Protein AF-A0A970H4Q9-F1 (afdb_monomer)

Solvent-accessible surface area (backbone atoms only — not comparable to full-atom values): 8817 Å² total; per-residue (Å²): 133,84,87,81,91,85,84,93,82,80,92,76,86,79,82,86,80,76,88,77,94,70,94,69,93,67,72,60,68,46,56,53,52,50,51,53,49,49,63,70,28,73,66,45,52,51,53,51,50,51,51,50,54,50,50,54,49,50,54,53,50,52,50,52,53,54,54,48,51,54,51,51,53,52,51,52,51,54,51,51,52,52,53,50,49,54,51,47,52,53,51,50,53,52,49,51,53,51,52,49,53,49,51,50,49,55,49,49,53,50,49,51,54,49,68,67,28,65,67,54,50,49,46,46,37,39,75,74,68,66,48,71,85,78,53,82,90,73,64,82,88,81,88,131

Structure (mmCIF, N/CA/C/O backbone):
data_AF-A0A970H4Q9-F1
#
_entry.id   AF-A0A970H4Q9-F1
#
loop_
_atom_site.group_PDB
_atom_site.id
_atom_site.type_symbol
_atom_site.label_atom_id
_atom_site.label_alt_id
_atom_site.label_comp_id
_atom_site.label_asym_id
_atom_site.label_entity_id
_atom_site.label_seq_id
_atom_site.pdbx_PDB_ins_code
_atom_site.Cartn_x
_atom_site.Cartn_y
_atom_site.Cartn_z
_atom_site.occupancy
_atom_site.B_iso_or_equiv
_atom_site.auth_seq_id
_atom_site.auth_comp_id
_atom_site.auth_asym_id
_atom_site.auth_atom_id
_atom_site.pdbx_PDB_model_num
ATOM 1 N N . MET A 1 1 ? 80.708 -23.403 -29.667 1.00 41.28 1 MET A N 1
ATOM 2 C CA . MET A 1 1 ? 80.796 -23.104 -31.113 1.00 41.28 1 MET A CA 1
ATOM 3 C C . MET A 1 1 ? 81.006 -21.598 -31.278 1.00 41.28 1 MET A C 1
ATOM 5 O O . MET A 1 1 ? 80.202 -20.849 -30.748 1.00 41.28 1 MET A O 1
ATOM 9 N N . LYS A 1 2 ? 82.152 -21.220 -31.873 1.00 42.22 2 LYS A N 1
ATOM 10 C CA . LYS A 1 2 ? 82.597 -19.938 -32.491 1.00 42.22 2 LYS A CA 1
ATOM 11 C C . LYS A 1 2 ? 81.602 -18.747 -32.498 1.00 42.22 2 LYS A C 1
ATOM 13 O O . LYS A 1 2 ? 80.501 -18.912 -32.998 1.00 42.22 2 LYS A O 1
ATOM 18 N N . SER A 1 3 ? 81.917 -17.609 -31.846 1.00 35.31 3 SER A N 1
ATOM 19 C CA . SER A 1 3 ? 82.665 -16.405 -32.343 1.00 35.31 3 SER A CA 1
ATOM 20 C C . SER A 1 3 ? 81.827 -15.536 -33.297 1.00 35.31 3 SER A C 1
ATOM 22 O O . SER A 1 3 ? 81.179 -16.111 -34.154 1.00 35.31 3 SER A O 1
ATOM 24 N N . ALA A 1 4 ? 81.802 -14.202 -33.346 1.00 40.19 4 ALA A N 1
ATOM 25 C CA . ALA A 1 4 ? 82.516 -13.041 -32.792 1.00 40.19 4 ALA A CA 1
ATOM 26 C C . ALA A 1 4 ? 81.552 -11.834 -33.045 1.00 40.19 4 ALA A C 1
ATOM 28 O O . ALA A 1 4 ? 80.726 -11.922 -33.944 1.00 40.19 4 ALA A O 1
ATOM 29 N N . GLY A 1 5 ? 81.443 -10.759 -32.258 1.00 46.66 5 GLY A N 1
ATOM 30 C CA . GLY A 1 5 ? 82.428 -9.697 -32.035 1.00 46.66 5 GLY A CA 1
ATOM 31 C C . GLY A 1 5 ? 82.350 -8.583 -33.102 1.00 46.66 5 GLY A C 1
ATOM 32 O O . GLY A 1 5 ? 82.851 -8.804 -34.193 1.00 46.66 5 GLY A O 1
ATOM 33 N N . ALA A 1 6 ? 81.789 -7.403 -32.778 1.00 40.19 6 ALA A N 1
ATOM 34 C CA . ALA A 1 6 ? 82.142 -6.065 -33.325 1.00 40.19 6 ALA A CA 1
ATOM 35 C C . ALA A 1 6 ? 81.202 -4.982 -32.732 1.00 40.19 6 ALA A C 1
ATOM 37 O O . ALA A 1 6 ? 79.993 -5.074 -32.881 1.00 40.19 6 ALA A O 1
ATOM 38 N N . ARG A 1 7 ? 81.684 -4.125 -31.816 1.00 44.19 7 ARG A N 1
ATOM 39 C CA . ARG A 1 7 ? 82.238 -2.754 -31.999 1.00 44.19 7 ARG A CA 1
ATOM 40 C C . ARG A 1 7 ? 81.180 -1.646 -32.186 1.00 44.19 7 ARG A C 1
ATOM 42 O O . ARG A 1 7 ? 80.508 -1.587 -33.203 1.00 44.19 7 ARG A O 1
ATOM 49 N N . LYS A 1 8 ? 81.110 -0.738 -31.199 1.00 52.03 8 LYS A N 1
ATOM 50 C CA . LYS A 1 8 ? 80.413 0.564 -31.249 1.00 52.03 8 LYS A CA 1
ATOM 51 C C . LYS A 1 8 ? 81.118 1.526 -32.221 1.00 52.03 8 LYS A C 1
ATOM 53 O O . LYS A 1 8 ? 82.343 1.568 -32.172 1.00 52.03 8 LYS A O 1
ATOM 58 N N . LEU A 1 9 ? 80.363 2.340 -32.966 1.00 41.75 9 LEU A N 1
ATOM 59 C CA . LEU A 1 9 ? 80.737 3.636 -33.578 1.00 41.75 9 LEU A CA 1
ATOM 60 C C . LEU A 1 9 ? 79.413 4.391 -33.831 1.00 41.75 9 LEU A C 1
ATOM 62 O O . LEU A 1 9 ? 78.494 3.804 -34.384 1.00 41.75 9 LEU A O 1
ATOM 66 N N . HIS A 1 10 ? 79.142 5.481 -33.114 1.00 35.50 10 HIS A N 1
ATOM 67 C CA . HIS A 1 10 ? 79.450 6.892 -33.412 1.00 35.50 10 HIS A CA 1
ATOM 68 C C . HIS A 1 10 ? 78.180 7.585 -33.931 1.00 35.50 10 HIS A C 1
ATOM 70 O O . 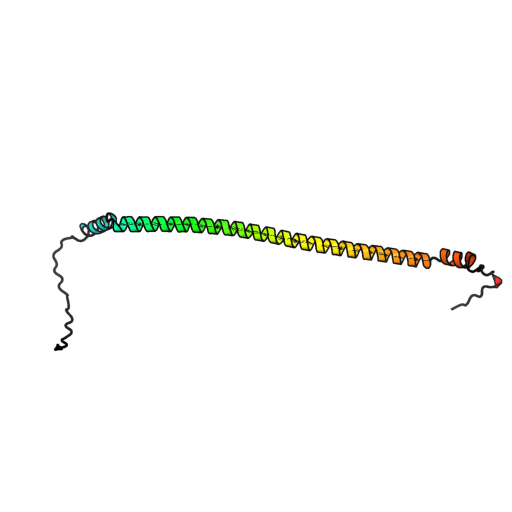HIS A 1 10 ? 77.676 7.266 -34.999 1.00 35.50 10 HIS A O 1
ATOM 76 N N . THR A 1 11 ? 77.626 8.457 -33.091 1.00 50.50 11 THR A N 1
ATOM 77 C CA . THR A 1 11 ? 76.596 9.439 -33.432 1.00 50.50 11 THR A CA 1
ATOM 78 C C . THR A 1 11 ? 77.170 10.407 -34.454 1.00 50.50 11 THR A C 1
ATOM 80 O O . THR A 1 11 ? 78.111 11.128 -34.135 1.00 50.50 11 THR A O 1
ATOM 83 N N . GLU A 1 12 ? 76.586 10.435 -35.643 1.00 38.28 12 GLU A N 1
ATOM 84 C CA . GLU A 1 12 ? 76.641 11.597 -36.520 1.00 38.28 12 GLU A CA 1
ATOM 85 C C . GLU A 1 12 ? 75.206 12.094 -36.677 1.00 38.28 12 GLU A C 1
ATOM 87 O O . GLU A 1 12 ? 74.349 11.415 -37.246 1.00 38.28 12 GLU A O 1
ATOM 92 N N . ASP A 1 13 ? 74.943 13.250 -36.071 1.00 40.94 13 ASP A N 1
ATOM 93 C CA . ASP A 1 13 ? 73.744 14.040 -36.306 1.00 40.94 13 ASP A CA 1
ATOM 94 C C . ASP A 1 13 ? 73.826 14.569 -37.740 1.00 40.94 13 ASP A C 1
ATOM 96 O O . ASP A 1 13 ? 74.579 15.499 -38.036 1.00 40.94 13 ASP A O 1
ATOM 100 N N . TYR A 1 14 ? 73.090 13.938 -38.652 1.00 36.19 14 TYR A N 1
ATOM 101 C CA . TYR A 1 14 ? 72.968 14.436 -40.014 1.00 36.19 14 TYR A CA 1
ATOM 102 C C . TYR A 1 14 ? 71.969 15.597 -40.035 1.00 36.19 14 TYR A C 1
ATOM 104 O O . TYR A 1 14 ? 70.755 15.397 -39.979 1.00 36.19 14 TYR A O 1
ATOM 112 N N . ASP A 1 15 ? 72.504 16.814 -40.115 1.00 44.66 15 ASP A N 1
ATOM 113 C CA . ASP A 1 15 ? 71.766 18.037 -40.428 1.00 44.66 15 ASP A CA 1
ATOM 114 C C . ASP A 1 15 ? 71.333 18.005 -41.900 1.00 44.66 15 ASP A C 1
ATOM 116 O O . ASP A 1 15 ? 72.069 18.390 -42.812 1.00 44.66 15 ASP A O 1
ATOM 120 N N . TYR A 1 16 ? 70.132 17.483 -42.143 1.00 36.69 16 TYR A N 1
ATOM 121 C CA . TYR A 1 16 ? 69.484 17.568 -43.446 1.00 36.69 16 TYR A CA 1
ATOM 122 C C . TYR A 1 16 ? 68.782 18.919 -43.589 1.00 36.69 16 TYR A C 1
ATOM 124 O O . TYR A 1 16 ? 67.558 19.016 -43.540 1.00 36.69 16 TYR A O 1
ATOM 132 N N . ASN A 1 17 ? 69.576 19.961 -43.819 1.00 45.38 17 ASN A N 1
ATOM 133 C CA . ASN A 1 17 ? 69.104 21.234 -44.345 1.00 45.38 17 ASN A CA 1
ATOM 134 C C . ASN A 1 17 ? 69.676 21.432 -45.753 1.00 45.38 17 ASN A C 1
ATOM 136 O O . ASN A 1 17 ? 70.706 22.068 -45.959 1.00 45.38 17 ASN A O 1
ATOM 140 N N . TYR A 1 18 ? 69.005 20.835 -46.735 1.00 39.94 18 TYR A N 1
ATOM 141 C CA . TYR A 1 18 ? 69.200 21.145 -48.148 1.00 39.94 18 TYR A CA 1
ATOM 142 C C . TYR A 1 18 ? 67.835 21.443 -48.761 1.00 39.94 18 TYR A C 1
ATOM 144 O O . TYR A 1 18 ? 67.147 20.572 -49.287 1.00 39.94 18 TYR A O 1
ATOM 152 N N . ALA A 1 19 ? 67.440 22.709 -48.650 1.00 43.09 19 ALA A N 1
ATOM 153 C CA . ALA A 1 19 ? 66.386 23.283 -49.463 1.00 43.09 19 ALA A CA 1
ATOM 154 C C . ALA A 1 19 ? 66.909 23.406 -50.901 1.00 43.09 19 ALA A C 1
ATOM 156 O O . ALA A 1 19 ? 67.749 24.259 -51.188 1.00 43.09 19 ALA A O 1
ATOM 157 N N . TYR A 1 20 ? 66.420 22.547 -51.796 1.00 39.44 20 TYR A N 1
ATOM 158 C CA . TYR A 1 20 ? 66.467 22.810 -53.229 1.00 39.44 20 TYR A CA 1
ATOM 159 C C . TYR A 1 20 ? 65.090 23.276 -53.691 1.00 39.44 20 TYR A C 1
ATOM 161 O O . TYR A 1 20 ? 64.131 22.514 -53.781 1.00 39.44 20 TYR A O 1
ATOM 169 N N . ASP A 1 21 ? 65.057 24.576 -53.947 1.00 48.50 21 ASP A N 1
ATOM 170 C CA . ASP A 1 21 ? 64.096 25.327 -54.735 1.00 48.50 21 ASP A CA 1
ATOM 171 C C . ASP A 1 21 ? 64.059 24.784 -56.173 1.00 48.50 21 ASP A C 1
ATOM 173 O O . ASP A 1 21 ? 64.905 25.112 -57.000 1.00 48.50 21 ASP A O 1
ATOM 177 N N . TYR A 1 22 ? 63.107 23.895 -56.446 1.00 41.56 22 TYR A N 1
ATOM 178 C CA . TYR A 1 22 ? 62.521 23.701 -57.770 1.00 41.56 22 TYR A CA 1
ATOM 179 C C . TYR A 1 22 ? 61.035 23.431 -57.561 1.00 41.56 22 TYR A C 1
ATOM 181 O O . TYR A 1 22 ? 60.627 22.331 -57.191 1.00 41.56 22 TYR A O 1
ATOM 189 N N . GLY A 1 23 ? 60.232 24.473 -57.762 1.00 50.75 23 GLY A N 1
ATOM 190 C CA . GLY A 1 23 ? 58.782 24.385 -57.744 1.00 50.75 23 GLY A CA 1
ATOM 191 C C . GLY A 1 23 ? 58.276 23.452 -58.840 1.00 50.75 23 GLY A C 1
ATOM 192 O O . GLY A 1 23 ? 58.265 23.805 -60.016 1.00 50.75 23 GLY A O 1
ATOM 193 N N . TYR A 1 24 ? 57.816 22.281 -58.423 1.00 43.19 24 TYR A N 1
ATOM 194 C CA . TYR A 1 24 ? 56.685 21.608 -59.035 1.00 43.19 24 TYR A CA 1
ATOM 195 C C . TYR A 1 24 ? 55.699 21.299 -57.909 1.00 43.19 24 TYR A C 1
ATOM 197 O O . TYR A 1 24 ? 56.065 20.716 -56.889 1.00 43.19 24 TYR A O 1
ATOM 205 N N . ASP A 1 25 ? 54.460 21.743 -58.083 1.00 55.06 25 ASP A N 1
ATOM 206 C CA . ASP A 1 25 ? 53.325 21.335 -57.266 1.00 55.06 25 ASP A CA 1
ATOM 207 C C . ASP A 1 25 ? 52.977 19.893 -57.670 1.00 55.06 25 ASP A C 1
ATOM 209 O O . ASP A 1 25 ? 52.368 19.665 -58.711 1.00 55.06 25 ASP A O 1
ATOM 213 N N . ILE A 1 26 ? 53.509 18.910 -56.938 1.00 51.31 26 ILE A N 1
ATOM 214 C CA . ILE A 1 26 ? 53.258 17.469 -57.163 1.00 51.31 26 ILE A CA 1
ATOM 215 C C . ILE A 1 26 ? 52.509 16.854 -55.965 1.00 51.31 26 ILE A C 1
ATOM 217 O O . ILE A 1 26 ? 52.377 15.640 -55.869 1.00 51.31 26 ILE A O 1
ATOM 221 N N . ASN A 1 27 ? 52.037 17.682 -55.028 1.00 57.69 27 ASN A N 1
ATOM 222 C CA . ASN A 1 27 ? 51.527 17.247 -53.719 1.00 57.69 27 ASN A CA 1
ATOM 223 C C . ASN A 1 27 ? 50.037 17.542 -53.506 1.00 57.69 27 ASN A C 1
ATOM 225 O O . ASN A 1 27 ? 49.565 17.508 -52.377 1.00 57.69 27 ASN A O 1
ATOM 229 N N . TYR A 1 28 ? 49.283 17.833 -54.563 1.00 54.19 28 TYR A N 1
ATOM 230 C CA . TYR A 1 28 ? 47.818 17.837 -54.483 1.00 54.19 28 TYR A CA 1
ATOM 231 C C . TYR A 1 28 ? 47.213 16.618 -55.171 1.00 54.19 28 TYR A C 1
ATOM 233 O O . TYR A 1 28 ? 46.365 15.944 -54.593 1.00 54.19 28 TYR A O 1
ATOM 241 N N . ASP A 1 29 ? 47.731 16.267 -56.345 1.00 55.50 29 ASP A N 1
ATOM 242 C CA . ASP A 1 29 ? 47.215 15.126 -57.100 1.00 55.50 29 ASP A CA 1
ATOM 243 C C . ASP A 1 29 ? 47.614 13.777 -56.462 1.00 55.50 29 ASP A C 1
ATOM 245 O O . ASP A 1 29 ? 46.858 12.817 -56.555 1.00 55.50 29 ASP A O 1
ATOM 249 N N . PHE A 1 30 ? 48.760 13.692 -55.761 1.00 57.41 30 PHE A N 1
ATOM 250 C CA . PHE A 1 30 ? 49.240 12.443 -55.142 1.00 57.41 30 PHE A CA 1
ATOM 251 C C . PHE A 1 30 ? 48.504 12.091 -53.838 1.00 57.41 30 PHE A C 1
ATOM 253 O O . PHE A 1 30 ? 47.870 11.041 -53.792 1.00 57.41 30 PHE A O 1
ATOM 260 N N . GLU A 1 31 ? 48.560 12.939 -52.797 1.00 61.69 31 GLU A N 1
ATOM 261 C CA . GLU A 1 31 ? 47.341 13.611 -52.328 1.00 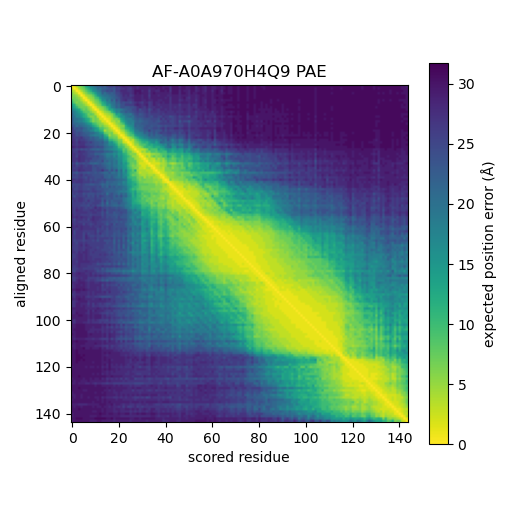61.69 31 GLU A CA 1
ATOM 262 C C . GLU A 1 31 ? 45.958 12.889 -52.383 1.00 61.69 31 GLU A C 1
ATOM 264 O O . GLU A 1 31 ? 45.612 11.918 -51.707 1.00 61.69 31 GLU A O 1
ATOM 269 N N . GLU A 1 32 ? 45.128 13.404 -53.292 1.00 60.38 32 GLU A N 1
ATOM 270 C CA . GLU A 1 32 ? 43.809 12.870 -53.625 1.00 60.38 32 GLU A CA 1
ATOM 271 C C . GLU A 1 32 ? 43.856 11.452 -54.216 1.00 60.38 32 GLU A C 1
ATOM 273 O O . GLU A 1 32 ? 43.001 10.633 -53.878 1.00 60.38 32 GLU A O 1
ATOM 278 N N . GLU A 1 33 ? 44.853 11.114 -55.046 1.00 58.84 33 GLU A N 1
ATOM 279 C CA . GLU A 1 33 ? 44.956 9.783 -55.663 1.00 58.84 33 GLU A CA 1
ATOM 280 C C . GLU A 1 33 ? 45.206 8.678 -54.618 1.00 58.84 33 GLU A C 1
ATOM 282 O O . GLU A 1 33 ? 44.674 7.566 -54.739 1.00 58.84 33 GLU A O 1
ATOM 287 N N . TYR A 1 34 ? 45.975 8.952 -53.555 1.00 65.94 34 TYR A N 1
ATOM 288 C CA . TYR A 1 34 ? 46.142 7.994 -52.464 1.00 65.94 34 TYR A CA 1
ATOM 289 C C . TYR A 1 34 ? 44.876 7.888 -51.608 1.00 65.94 34 TYR A C 1
ATOM 291 O O . TYR A 1 34 ? 44.555 6.774 -51.187 1.00 65.94 34 TYR A O 1
ATOM 299 N N . GLU A 1 35 ? 44.146 8.982 -51.349 1.00 67.38 35 GLU A N 1
ATOM 300 C CA . GLU A 1 35 ? 42.884 8.918 -50.595 1.00 67.38 35 GLU A CA 1
ATOM 301 C C . GLU A 1 35 ? 41.823 8.146 -51.376 1.00 67.38 35 GLU A C 1
ATOM 303 O O . GLU A 1 35 ? 41.215 7.228 -50.820 1.00 67.38 35 GLU A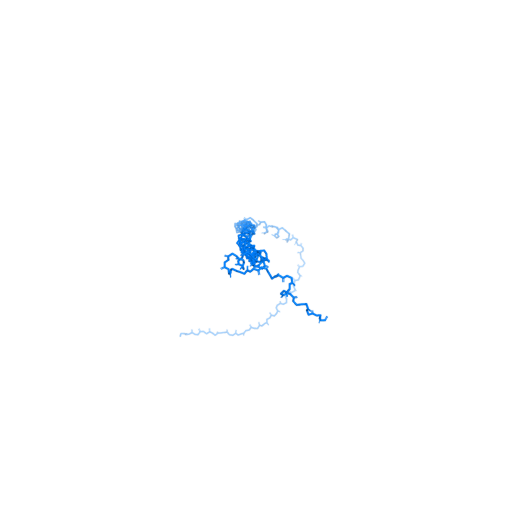 O 1
ATOM 308 N N . GLU A 1 36 ? 41.692 8.403 -52.681 1.00 66.06 36 GLU A N 1
ATOM 309 C CA . GLU A 1 36 ? 40.818 7.635 -53.571 1.00 66.06 36 GLU A CA 1
ATOM 310 C C . GLU A 1 36 ? 41.220 6.158 -53.625 1.00 66.06 36 GLU A C 1
ATOM 312 O O . GLU A 1 36 ? 40.361 5.274 -53.555 1.00 66.06 36 GLU A O 1
ATOM 317 N N . ARG A 1 37 ? 42.520 5.845 -53.698 1.00 68.88 37 ARG A N 1
ATOM 318 C CA . ARG A 1 37 ? 43.011 4.458 -53.698 1.00 68.88 37 ARG A CA 1
ATOM 319 C C . ARG A 1 37 ? 42.744 3.752 -52.367 1.00 68.88 37 ARG A C 1
ATOM 321 O O . ARG A 1 37 ? 42.411 2.564 -52.369 1.00 68.88 37 ARG A O 1
ATOM 328 N N . ILE A 1 38 ? 42.907 4.437 -51.235 1.00 72.62 38 ILE A N 1
ATOM 329 C CA . ILE A 1 38 ? 42.592 3.888 -49.910 1.00 72.62 38 ILE A CA 1
ATOM 330 C C . ILE A 1 38 ? 41.082 3.669 -49.793 1.00 72.62 38 ILE A C 1
ATOM 332 O O . ILE A 1 38 ? 40.668 2.611 -49.320 1.00 72.62 38 ILE A O 1
ATOM 336 N N . GLU A 1 39 ? 40.258 4.594 -50.283 1.00 71.06 39 GLU A N 1
ATOM 337 C CA . GLU A 1 39 ? 38.798 4.483 -50.259 1.00 71.06 39 GLU A CA 1
ATOM 338 C C . GLU A 1 39 ? 38.268 3.365 -51.180 1.00 71.06 39 GLU A C 1
ATOM 340 O O . GLU A 1 39 ? 37.340 2.643 -50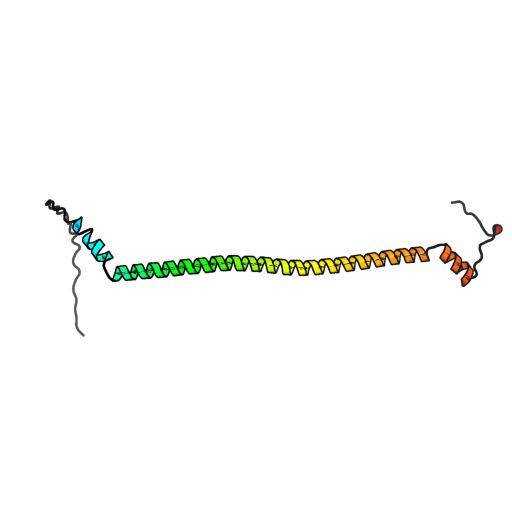.801 1.00 71.06 39 GLU A O 1
ATOM 345 N N . GLN A 1 40 ? 38.903 3.144 -52.339 1.00 70.50 40 GLN A N 1
ATOM 346 C CA . GLN A 1 40 ? 38.608 2.033 -53.259 1.00 70.50 40 GLN A CA 1
ATOM 347 C C . GLN A 1 40 ? 39.231 0.693 -52.829 1.00 70.50 40 GLN A C 1
ATOM 349 O O . GLN A 1 40 ? 38.929 -0.351 -53.418 1.00 70.50 40 GLN A O 1
ATOM 354 N N . SER A 1 41 ? 40.090 0.684 -51.803 1.00 76.62 41 SER A N 1
ATOM 355 C CA . SER A 1 41 ? 40.730 -0.542 -51.331 1.00 76.62 41 SER A CA 1
ATOM 356 C C . SER A 1 41 ? 39.707 -1.512 -50.712 1.00 76.62 41 SER A C 1
ATOM 358 O O . SER A 1 41 ? 38.779 -1.105 -49.999 1.00 76.62 41 SER A O 1
ATOM 360 N N . PRO A 1 42 ? 39.881 -2.833 -50.908 1.00 73.31 42 PRO A N 1
ATOM 361 C CA . PRO A 1 42 ? 38.997 -3.831 -50.306 1.00 73.31 42 PRO A CA 1
ATOM 362 C C . PRO A 1 42 ? 39.042 -3.795 -48.770 1.00 73.31 42 PRO A C 1
ATOM 364 O O . PRO A 1 42 ? 38.067 -4.156 -48.113 1.00 73.31 42 PRO A O 1
ATOM 367 N N . GLU A 1 43 ? 40.147 -3.327 -48.184 1.00 80.69 43 GLU A N 1
ATOM 368 C CA . GLU A 1 43 ? 40.309 -3.182 -46.738 1.00 80.69 43 GLU A CA 1
ATOM 369 C C . GLU A 1 43 ? 39.384 -2.094 -46.167 1.00 80.69 43 GLU A C 1
ATOM 371 O O . GLU A 1 43 ? 38.678 -2.335 -45.185 1.00 80.69 43 GLU A O 1
ATOM 376 N N . PHE A 1 44 ? 39.287 -0.930 -46.817 1.00 76.25 44 PHE A N 1
ATOM 377 C CA . PHE A 1 44 ? 38.426 0.169 -46.367 1.00 76.25 44 PHE A CA 1
ATOM 378 C C . PHE A 1 44 ? 36.932 -0.173 -46.471 1.00 76.25 44 PHE A C 1
ATOM 380 O O . PHE A 1 44 ? 36.154 0.123 -45.555 1.00 76.25 44 PHE A O 1
ATOM 387 N N . ALA A 1 45 ? 36.532 -0.896 -47.524 1.00 77.19 45 ALA A N 1
ATOM 388 C CA . ALA A 1 45 ? 35.176 -1.428 -47.666 1.00 77.19 45 ALA A CA 1
ATOM 389 C C . ALA A 1 45 ? 34.805 -2.385 -46.513 1.00 77.19 45 ALA A C 1
ATOM 391 O O . ALA A 1 45 ? 33.741 -2.241 -45.899 1.00 77.19 45 ALA A O 1
ATOM 392 N N . VAL A 1 46 ? 35.707 -3.303 -46.142 1.00 80.25 46 VAL A N 1
ATOM 393 C CA . VAL A 1 46 ? 35.511 -4.232 -45.013 1.00 80.25 46 VAL A CA 1
ATOM 394 C C . VAL A 1 46 ? 35.420 -3.481 -43.681 1.00 80.25 46 VAL A C 1
ATOM 396 O O . VAL A 1 46 ? 34.522 -3.749 -42.876 1.00 80.25 46 VAL A O 1
ATOM 399 N N . LEU A 1 47 ? 36.293 -2.500 -43.439 1.00 79.94 47 LEU A N 1
ATOM 400 C CA . LEU A 1 47 ? 36.261 -1.679 -42.222 1.00 79.94 47 LEU A CA 1
ATOM 401 C C . LEU A 1 47 ? 34.955 -0.872 -42.107 1.00 79.94 47 LEU A C 1
ATOM 403 O O . LEU A 1 47 ? 34.365 -0.794 -41.020 1.00 79.94 47 LEU A O 1
ATOM 407 N N . ARG A 1 48 ? 34.452 -0.329 -43.223 1.00 75.88 48 ARG A N 1
ATOM 408 C CA . ARG A 1 48 ? 33.165 0.381 -43.294 1.00 75.88 48 ARG A CA 1
ATOM 409 C C . ARG A 1 48 ? 31.991 -0.545 -42.985 1.00 75.88 48 ARG A C 1
ATOM 411 O O . ARG A 1 48 ? 31.139 -0.191 -42.165 1.00 75.88 48 ARG A O 1
ATOM 418 N N . GLU A 1 49 ? 31.967 -1.752 -43.545 1.00 76.88 49 GLU A N 1
ATOM 419 C CA . GLU A 1 49 ? 30.948 -2.756 -43.222 1.00 76.88 49 GLU A CA 1
ATOM 420 C C . GLU A 1 49 ? 30.959 -3.162 -41.746 1.00 76.88 49 GLU A C 1
ATOM 422 O O . GLU A 1 49 ? 29.903 -3.256 -41.115 1.00 76.88 49 GLU A O 1
ATOM 427 N N . LEU A 1 50 ? 32.141 -3.383 -41.165 1.00 75.19 50 LEU A N 1
ATOM 428 C CA . LEU A 1 50 ? 32.285 -3.708 -39.745 1.00 75.19 50 LEU A CA 1
ATOM 429 C C . LEU A 1 50 ? 31.786 -2.560 -38.861 1.00 75.19 50 LEU A C 1
ATOM 431 O O . LEU A 1 50 ? 31.114 -2.806 -37.854 1.00 75.19 50 LEU A O 1
ATOM 435 N N . LYS A 1 51 ? 32.054 -1.305 -39.244 1.00 70.88 51 LYS A N 1
ATOM 436 C CA . LYS A 1 51 ? 31.553 -0.109 -38.550 1.00 70.88 51 LYS A CA 1
ATOM 437 C C . LYS A 1 51 ? 30.026 -0.018 -38.621 1.00 70.88 51 LYS A C 1
ATOM 439 O O . LYS A 1 51 ? 29.400 0.225 -37.590 1.00 70.88 51 LYS A O 1
ATOM 444 N N . ILE A 1 52 ? 29.419 -0.295 -39.778 1.00 75.62 52 ILE A N 1
ATOM 445 C CA . ILE A 1 52 ? 27.956 -0.329 -39.959 1.00 75.62 52 ILE A CA 1
ATOM 446 C C . ILE A 1 52 ? 27.327 -1.462 -39.137 1.00 75.62 52 ILE A C 1
ATOM 448 O O . ILE A 1 52 ? 26.389 -1.219 -38.377 1.00 75.62 52 ILE A O 1
ATOM 452 N N . LYS A 1 53 ? 27.870 -2.686 -39.206 1.00 77.06 53 LYS A N 1
ATOM 453 C CA . LYS A 1 53 ? 27.401 -3.840 -38.413 1.00 77.06 53 LYS A CA 1
ATOM 454 C C . LYS A 1 53 ? 27.478 -3.550 -36.910 1.00 77.06 53 LYS A C 1
ATOM 456 O O . LYS A 1 53 ? 26.512 -3.798 -36.186 1.00 77.06 53 LYS A O 1
ATOM 461 N N . ARG A 1 54 ? 28.581 -2.952 -36.442 1.00 73.69 54 ARG A N 1
ATOM 462 C CA . ARG A 1 54 ? 28.749 -2.503 -35.048 1.00 73.69 54 ARG A CA 1
ATOM 463 C C . ARG A 1 54 ? 27.755 -1.411 -34.664 1.00 73.69 54 ARG A C 1
ATOM 465 O O . ARG A 1 54 ? 27.202 -1.474 -33.570 1.00 73.69 54 ARG A O 1
ATOM 472 N N . ASN A 1 55 ? 27.505 -0.432 -35.532 1.00 76.62 55 ASN A N 1
ATOM 473 C CA . ASN A 1 55 ? 26.543 0.632 -35.252 1.00 76.62 55 ASN A CA 1
ATOM 474 C C . ASN A 1 55 ? 25.112 0.080 -35.170 1.00 76.62 55 ASN A C 1
ATOM 476 O O . ASN A 1 55 ? 24.389 0.378 -34.225 1.00 76.62 55 ASN A O 1
ATOM 480 N N . ASN A 1 56 ? 24.746 -0.831 -36.073 1.00 78.94 56 ASN A N 1
ATOM 481 C CA . ASN A 1 56 ? 23.459 -1.525 -36.049 1.00 78.94 56 ASN A CA 1
ATOM 482 C C . ASN A 1 56 ? 23.293 -2.376 -34.781 1.00 78.94 56 ASN A C 1
ATOM 484 O O . ASN A 1 56 ? 22.218 -2.384 -34.183 1.00 78.94 56 ASN A O 1
ATOM 488 N N . ALA A 1 57 ? 24.352 -3.054 -34.328 1.00 81.50 57 ALA A N 1
ATOM 489 C CA . ALA A 1 57 ? 24.342 -3.789 -33.064 1.00 81.50 57 ALA A CA 1
ATOM 490 C C . ALA A 1 57 ? 24.170 -2.855 -31.852 1.00 81.50 57 ALA A C 1
ATOM 492 O O . ALA A 1 57 ? 23.366 -3.151 -30.970 1.00 81.50 57 ALA A O 1
ATOM 493 N N . LYS A 1 58 ? 24.849 -1.699 -31.833 1.00 82.44 58 LYS A N 1
ATOM 494 C CA . LYS A 1 58 ? 24.686 -0.673 -30.786 1.00 82.44 58 LYS A CA 1
ATOM 495 C C . LYS A 1 58 ? 23.272 -0.091 -30.759 1.00 82.44 58 LYS A C 1
ATOM 497 O O . LYS A 1 58 ? 22.702 0.062 -29.685 1.00 82.44 58 LYS A O 1
ATOM 502 N N . VAL A 1 59 ? 22.680 0.190 -31.920 1.00 86.56 59 VAL A N 1
ATOM 503 C CA . VAL A 1 59 ? 21.298 0.689 -32.021 1.00 86.56 59 VAL A CA 1
ATOM 504 C C . VAL A 1 59 ? 20.304 -0.354 -31.507 1.00 86.56 59 VAL A C 1
ATOM 506 O O . VAL A 1 59 ? 19.436 -0.018 -30.701 1.00 86.56 59 VAL A O 1
ATOM 509 N N . LYS A 1 60 ? 20.461 -1.627 -31.898 1.00 87.00 60 LYS A N 1
ATOM 510 C CA . LYS A 1 60 ? 19.633 -2.732 -31.387 1.00 87.00 60 LYS A CA 1
ATOM 511 C C . LYS A 1 60 ? 19.778 -2.897 -29.872 1.00 87.00 60 LYS A C 1
ATOM 513 O O . LYS A 1 60 ? 18.769 -2.984 -29.181 1.00 87.00 60 LYS A O 1
ATOM 518 N N . ALA A 1 61 ? 21.004 -2.876 -29.349 1.00 90.19 61 ALA A N 1
ATOM 519 C CA . ALA A 1 61 ? 21.259 -2.960 -27.912 1.00 90.19 61 ALA A CA 1
ATOM 520 C C . ALA A 1 61 ? 20.627 -1.784 -27.149 1.00 90.19 61 ALA A C 1
ATOM 522 O O . ALA A 1 61 ? 19.941 -1.999 -26.153 1.00 90.19 61 ALA A O 1
ATOM 523 N N . ASN A 1 62 ? 20.766 -0.554 -27.653 1.00 91.69 62 ASN A N 1
ATOM 524 C CA . ASN A 1 62 ? 20.131 0.622 -27.057 1.00 91.69 62 ASN A CA 1
ATOM 525 C C . ASN A 1 62 ? 18.602 0.514 -27.040 1.00 91.69 62 ASN A C 1
ATOM 527 O O . ASN A 1 62 ? 17.970 0.948 -26.079 1.00 91.69 62 ASN A O 1
ATOM 531 N N . LEU A 1 63 ? 17.995 -0.059 -28.081 1.00 93.44 63 LEU A N 1
ATOM 532 C CA . LEU A 1 63 ? 16.552 -0.278 -28.120 1.00 93.44 63 LEU A CA 1
ATOM 533 C C . LEU A 1 63 ? 16.116 -1.309 -27.070 1.00 93.44 63 LEU A C 1
ATOM 535 O O . LEU A 1 63 ? 15.164 -1.055 -26.336 1.00 93.44 63 LEU A O 1
ATOM 539 N N . VAL A 1 64 ? 16.853 -2.414 -26.931 1.00 95.31 64 VAL A N 1
ATOM 540 C CA . VAL A 1 64 ? 16.598 -3.427 -25.892 1.00 95.31 64 VAL A CA 1
ATOM 541 C C . VAL A 1 64 ? 16.718 -2.829 -24.490 1.00 95.31 64 VAL A C 1
ATOM 543 O O . VAL A 1 64 ? 15.851 -3.077 -23.659 1.00 95.31 64 VAL A O 1
ATOM 546 N N . VAL A 1 65 ? 17.729 -1.993 -24.234 1.00 95.94 65 VAL A N 1
ATOM 547 C CA . VAL A 1 65 ? 17.898 -1.310 -22.939 1.00 95.94 65 VAL A CA 1
ATOM 548 C C . VAL A 1 65 ? 16.739 -0.352 -22.652 1.00 95.94 65 VAL A C 1
ATOM 550 O O . VAL A 1 65 ? 16.226 -0.308 -21.540 1.00 95.94 65 VAL A O 1
ATOM 553 N N . LYS A 1 66 ? 16.272 0.407 -23.647 1.00 95.25 66 LYS A N 1
ATOM 554 C CA . LYS A 1 66 ? 15.115 1.297 -23.457 1.00 95.25 66 LYS A CA 1
ATOM 555 C C . LYS A 1 66 ? 13.843 0.514 -23.129 1.00 95.25 66 LYS A C 1
ATOM 557 O O . LYS A 1 66 ? 13.115 0.889 -22.214 1.00 95.25 66 LYS A O 1
ATOM 562 N N . VAL A 1 67 ? 13.594 -0.584 -23.843 1.00 96.06 67 VAL A N 1
ATOM 563 C CA . VAL A 1 67 ? 12.441 -1.458 -23.585 1.00 96.06 67 VAL A CA 1
ATOM 564 C C . VAL A 1 67 ? 12.553 -2.125 -22.214 1.00 96.06 67 VAL A C 1
ATOM 566 O O . VAL A 1 67 ? 11.562 -2.182 -21.488 1.00 96.06 67 VAL A O 1
ATOM 569 N N . SER A 1 68 ? 13.745 -2.575 -21.815 1.00 96.00 68 SER A N 1
ATOM 570 C CA . SER A 1 68 ? 13.943 -3.190 -20.501 1.00 96.00 68 SER A CA 1
ATOM 571 C C . SER A 1 68 ? 13.711 -2.200 -19.363 1.00 96.00 68 SER A C 1
ATOM 573 O O . SER A 1 68 ? 13.089 -2.570 -18.374 1.00 96.00 68 SER A O 1
ATOM 575 N N . ILE A 1 69 ? 14.111 -0.933 -19.513 1.00 96.94 69 ILE A N 1
ATOM 576 C CA . ILE A 1 69 ? 13.816 0.114 -18.524 1.00 96.94 69 ILE A CA 1
ATOM 577 C C . ILE A 1 69 ? 12.303 0.286 -18.352 1.00 96.94 69 ILE A C 1
ATOM 579 O O . ILE A 1 69 ? 11.819 0.297 -17.224 1.00 96.94 69 ILE A O 1
ATOM 583 N N . ILE A 1 70 ? 11.543 0.368 -19.449 1.00 96.69 70 ILE A N 1
ATOM 584 C CA . ILE A 1 70 ? 10.077 0.500 -19.389 1.00 96.69 70 ILE A CA 1
ATOM 585 C C . ILE A 1 70 ? 9.450 -0.724 -18.709 1.00 96.69 70 ILE A C 1
ATOM 587 O O . ILE A 1 70 ? 8.579 -0.575 -17.851 1.00 96.69 70 ILE A O 1
ATOM 591 N N . LEU A 1 71 ? 9.924 -1.927 -19.040 1.00 97.25 71 LEU A N 1
ATOM 592 C CA . LEU A 1 71 ? 9.470 -3.167 -18.411 1.00 97.25 71 LEU A CA 1
ATOM 593 C C . LEU A 1 71 ? 9.743 -3.163 -16.899 1.00 97.25 71 LEU A C 1
ATOM 595 O O . LEU A 1 71 ? 8.847 -3.454 -16.112 1.00 97.25 71 LEU A O 1
ATOM 599 N N . ILE A 1 72 ? 10.962 -2.803 -16.490 1.00 97.19 72 ILE A N 1
ATOM 600 C CA . ILE A 1 72 ? 11.365 -2.743 -15.080 1.00 97.19 72 ILE A CA 1
ATOM 601 C C . ILE A 1 72 ? 10.505 -1.727 -14.325 1.00 97.19 72 ILE A C 1
ATOM 603 O O . ILE A 1 72 ? 10.024 -2.033 -13.237 1.00 97.19 72 ILE A O 1
ATOM 607 N N . LEU A 1 73 ? 10.252 -0.551 -14.905 1.00 97.00 73 LEU A N 1
ATOM 608 C CA . LEU A 1 73 ? 9.361 0.446 -14.310 1.00 97.00 73 LEU A CA 1
ATOM 609 C C . LEU A 1 73 ? 7.941 -0.107 -14.123 1.00 97.00 73 LEU A C 1
ATOM 611 O O . LEU A 1 73 ? 7.363 0.053 -13.048 1.00 97.00 73 LEU A O 1
ATOM 615 N N . GLY A 1 74 ? 7.405 -0.815 -15.121 1.00 96.38 74 GLY A N 1
ATOM 616 C CA . GLY A 1 74 ? 6.110 -1.491 -15.015 1.00 96.38 74 GLY A CA 1
ATOM 617 C C . GLY A 1 74 ? 6.070 -2.536 -13.894 1.00 96.38 74 GLY A C 1
ATOM 618 O O . GLY A 1 74 ? 5.124 -2.565 -13.106 1.00 96.38 74 GLY A O 1
ATOM 619 N N . LEU A 1 75 ? 7.124 -3.347 -13.765 1.00 96.25 75 LEU A N 1
ATOM 620 C CA . LEU A 1 75 ? 7.243 -4.349 -12.701 1.00 96.25 75 LEU A CA 1
ATOM 621 C C . LEU A 1 75 ? 7.356 -3.715 -11.310 1.00 96.25 75 LEU A C 1
ATOM 623 O O . LEU A 1 75 ? 6.736 -4.209 -10.370 1.00 96.25 75 LEU A O 1
ATOM 627 N N . ILE A 1 76 ? 8.090 -2.607 -11.170 1.00 96.62 76 ILE A N 1
ATOM 628 C CA . ILE A 1 76 ? 8.180 -1.861 -9.905 1.00 96.62 76 ILE A CA 1
ATOM 629 C C . ILE A 1 76 ? 6.794 -1.369 -9.488 1.00 96.62 76 ILE A C 1
ATOM 631 O O . ILE A 1 76 ? 6.412 -1.526 -8.329 1.00 96.62 76 ILE A O 1
ATOM 635 N N . ILE A 1 77 ? 6.027 -0.804 -10.422 1.00 95.69 77 ILE A N 1
ATOM 636 C CA . ILE A 1 77 ? 4.668 -0.330 -10.148 1.00 95.69 77 ILE A CA 1
ATOM 637 C C . ILE A 1 77 ? 3.786 -1.498 -9.692 1.00 95.69 77 ILE A C 1
ATOM 639 O O . ILE A 1 77 ? 3.168 -1.415 -8.631 1.00 95.69 77 ILE A O 1
ATOM 643 N N . ALA A 1 78 ? 3.777 -2.609 -10.432 1.00 95.06 78 ALA A N 1
ATOM 644 C CA . ALA A 1 78 ? 2.999 -3.795 -10.075 1.00 95.06 78 ALA A CA 1
ATOM 645 C C . ALA A 1 78 ? 3.381 -4.354 -8.691 1.00 95.06 78 ALA A C 1
ATOM 647 O O . ALA A 1 78 ? 2.503 -4.642 -7.877 1.00 95.06 78 ALA A O 1
ATOM 648 N N . PHE A 1 79 ? 4.680 -4.439 -8.387 1.00 94.88 79 PHE A N 1
ATOM 649 C CA . PHE A 1 79 ? 5.172 -4.877 -7.081 1.00 94.88 79 PHE A CA 1
ATOM 650 C C . PHE A 1 79 ? 4.693 -3.957 -5.952 1.00 94.88 79 PHE A C 1
ATOM 652 O O . PHE A 1 79 ? 4.213 -4.431 -4.924 1.00 94.88 79 PHE A O 1
ATOM 659 N N . ARG A 1 80 ? 4.748 -2.634 -6.156 1.00 94.88 80 ARG A N 1
ATOM 660 C CA . ARG A 1 80 ? 4.234 -1.659 -5.182 1.00 94.88 80 ARG A CA 1
ATOM 661 C C . ARG A 1 80 ? 2.742 -1.855 -4.935 1.00 94.88 80 ARG A C 1
ATOM 663 O O . ARG A 1 80 ? 2.335 -1.860 -3.778 1.00 94.88 80 ARG A O 1
ATOM 670 N N . TYR A 1 81 ? 1.944 -2.064 -5.982 1.00 93.12 81 TYR A N 1
ATOM 671 C CA . TYR A 1 81 ? 0.511 -2.341 -5.836 1.00 93.12 81 TYR A CA 1
ATOM 672 C C . TYR A 1 81 ? 0.229 -3.647 -5.087 1.00 93.12 81 TYR A C 1
ATOM 674 O O . TYR A 1 81 ? -0.677 -3.673 -4.252 1.00 93.12 81 TYR A O 1
ATOM 682 N N . ALA A 1 82 ? 1.013 -4.702 -5.318 1.00 90.75 82 ALA A N 1
ATOM 683 C CA . ALA A 1 82 ? 0.894 -5.946 -4.560 1.00 90.75 82 ALA A CA 1
ATOM 684 C C . ALA A 1 82 ? 1.147 -5.715 -3.059 1.00 90.75 82 ALA A C 1
ATOM 686 O O . ALA A 1 82 ? 0.314 -6.085 -2.233 1.00 90.75 82 ALA A O 1
ATOM 687 N N . SER A 1 83 ? 2.228 -5.008 -2.705 1.00 90.12 83 SER A N 1
ATOM 688 C CA . SER A 1 83 ? 2.518 -4.659 -1.306 1.00 90.12 83 SER A CA 1
ATOM 689 C C . SER A 1 83 ? 1.448 -3.758 -0.684 1.00 90.12 83 SER A C 1
ATOM 691 O O . SER A 1 83 ? 1.060 -3.966 0.462 1.00 90.12 83 SER A O 1
ATOM 693 N N . ILE A 1 84 ? 0.944 -2.764 -1.425 1.00 92.56 84 ILE A N 1
ATOM 694 C CA . ILE A 1 84 ? -0.143 -1.886 -0.960 1.00 92.56 84 ILE A CA 1
ATOM 695 C C . ILE A 1 84 ? -1.404 -2.703 -0.678 1.00 92.56 84 ILE A C 1
ATOM 697 O O . ILE A 1 84 ? -2.076 -2.453 0.315 1.00 92.56 84 ILE A O 1
ATOM 701 N N . THR A 1 85 ? -1.711 -3.686 -1.522 1.00 91.44 85 THR A N 1
ATOM 702 C CA . THR A 1 85 ? -2.880 -4.553 -1.345 1.00 91.44 85 THR A CA 1
ATOM 703 C C . THR A 1 85 ? -2.761 -5.371 -0.062 1.00 91.44 85 THR A C 1
ATOM 705 O O . THR A 1 85 ? -3.691 -5.390 0.738 1.00 91.44 85 THR A O 1
ATOM 708 N N . GLU A 1 86 ? -1.603 -5.985 0.184 1.00 90.12 86 GLU A N 1
ATOM 709 C CA . GLU A 1 86 ? -1.337 -6.731 1.420 1.00 90.12 86 GLU A CA 1
ATOM 710 C C . GLU A 1 86 ? -1.445 -5.840 2.670 1.00 90.12 86 GLU A C 1
ATOM 712 O O . GLU A 1 86 ? -2.123 -6.186 3.640 1.00 90.12 86 GLU A O 1
ATOM 717 N N . LEU A 1 87 ? -0.837 -4.651 2.630 1.00 92.31 87 LEU A N 1
ATOM 718 C CA . LEU A 1 87 ? -0.963 -3.645 3.689 1.00 92.31 87 LEU A CA 1
ATOM 719 C C . LEU A 1 87 ? -2.419 -3.212 3.893 1.00 92.31 87 LEU A C 1
ATOM 721 O O . LEU A 1 87 ? -2.861 -3.090 5.033 1.00 92.31 87 LEU A O 1
ATOM 725 N N . GLY A 1 88 ? -3.174 -3.025 2.810 1.00 93.31 88 GLY A N 1
ATOM 726 C CA . GLY A 1 88 ? -4.596 -2.696 2.840 1.00 93.31 88 GLY A CA 1
ATOM 727 C C . GLY A 1 88 ? -5.424 -3.778 3.530 1.00 93.31 88 GLY A C 1
ATOM 728 O O . GLY A 1 88 ? -6.244 -3.457 4.389 1.00 93.31 88 GLY A O 1
ATOM 729 N N . TYR A 1 89 ? -5.153 -5.054 3.239 1.00 94.31 89 TYR A N 1
ATOM 730 C CA . TYR A 1 89 ? -5.767 -6.175 3.955 1.00 94.31 89 TYR A CA 1
ATOM 731 C C . TYR A 1 89 ? -5.440 -6.138 5.444 1.00 94.31 89 TYR A C 1
ATOM 733 O O . TYR A 1 89 ? -6.341 -6.253 6.271 1.00 94.31 89 TYR A O 1
ATOM 741 N N . LYS A 1 90 ? -4.171 -5.921 5.804 1.00 94.88 90 LYS A N 1
ATOM 742 C CA . LYS A 1 90 ? -3.755 -5.839 7.209 1.00 94.88 90 LYS A CA 1
ATOM 743 C C . LYS A 1 90 ? -4.466 -4.704 7.949 1.00 94.88 90 LYS A C 1
ATOM 745 O O . LYS A 1 90 ? -4.944 -4.915 9.060 1.00 94.88 90 LYS A O 1
ATOM 750 N N . ILE A 1 91 ? -4.565 -3.529 7.326 1.00 96.38 91 ILE A N 1
ATOM 751 C CA . ILE A 1 91 ? -5.287 -2.374 7.872 1.00 96.38 91 ILE A CA 1
ATOM 752 C C . ILE A 1 91 ? -6.764 -2.714 8.067 1.00 96.38 91 ILE A C 1
ATOM 754 O O . ILE A 1 91 ? -7.302 -2.454 9.137 1.00 96.38 91 ILE A O 1
ATOM 758 N N . ASN A 1 92 ? -7.410 -3.321 7.070 1.00 95.62 92 ASN A N 1
ATOM 759 C CA . ASN A 1 92 ? -8.822 -3.685 7.162 1.00 95.62 92 ASN A CA 1
ATOM 760 C C . ASN A 1 92 ? -9.072 -4.687 8.300 1.00 95.62 92 ASN A C 1
ATOM 762 O O . ASN A 1 92 ? -9.961 -4.478 9.118 1.00 95.62 92 ASN A O 1
ATOM 766 N N . THR A 1 93 ? -8.232 -5.716 8.422 1.00 96.44 93 THR A N 1
ATOM 767 C CA . THR A 1 93 ? -8.315 -6.684 9.523 1.00 96.44 93 THR A CA 1
ATOM 768 C C . THR A 1 93 ? -8.142 -6.014 10.884 1.00 96.44 93 THR A C 1
ATOM 770 O O . THR A 1 93 ? -8.925 -6.273 11.793 1.00 96.44 93 THR A O 1
ATOM 773 N N . MET A 1 94 ? -7.150 -5.132 11.031 1.00 95.19 94 MET A N 1
ATOM 774 C CA . MET A 1 94 ? -6.935 -4.387 12.278 1.00 95.19 94 MET A CA 1
ATOM 775 C C . MET A 1 94 ? -8.113 -3.468 12.608 1.00 95.19 94 MET A C 1
ATOM 777 O O . MET A 1 94 ? -8.502 -3.368 13.769 1.00 95.19 94 MET A O 1
ATOM 781 N N . GLN A 1 95 ? -8.699 -2.823 11.599 1.00 96.62 95 GLN A N 1
ATOM 782 C CA . GLN A 1 95 ? -9.879 -1.984 11.765 1.00 96.62 95 GLN A CA 1
ATOM 783 C C . GLN A 1 95 ? -11.080 -2.812 12.238 1.00 96.62 95 GLN A C 1
ATOM 785 O O . GLN A 1 95 ? -11.722 -2.436 13.213 1.00 96.62 95 GLN A O 1
ATOM 790 N N . ASN A 1 96 ? -11.319 -3.977 11.629 1.00 96.81 96 ASN A N 1
ATOM 791 C CA . ASN A 1 96 ? -12.400 -4.877 12.035 1.00 96.81 96 ASN A CA 1
ATOM 792 C C . ASN A 1 96 ? -12.220 -5.371 13.477 1.00 96.81 96 ASN A C 1
ATOM 794 O O . ASN A 1 96 ? -13.177 -5.361 14.242 1.00 96.81 96 ASN A O 1
ATOM 798 N N . GLN A 1 97 ? -10.998 -5.748 13.873 1.00 96.81 97 GLN A N 1
ATOM 799 C CA . GLN A 1 97 ? -10.695 -6.144 15.256 1.00 96.81 97 GLN A CA 1
ATOM 800 C C . GLN A 1 97 ? -10.946 -5.002 16.244 1.00 96.81 97 GLN A C 1
ATOM 802 O O . GLN A 1 97 ? -11.480 -5.206 17.331 1.00 96.81 97 GLN A O 1
ATOM 807 N N . LEU A 1 98 ? -10.565 -3.782 15.871 1.00 97.56 98 LEU A N 1
ATOM 808 C CA . LEU A 1 98 ? -10.783 -2.602 16.695 1.00 97.56 98 LEU A CA 1
ATOM 809 C C . LEU A 1 98 ? -12.279 -2.302 16.851 1.00 97.56 98 LEU A C 1
ATOM 811 O O . LEU A 1 98 ? -12.725 -1.981 17.953 1.00 97.56 98 LEU A O 1
ATOM 815 N N . ASP A 1 99 ? -13.051 -2.428 15.775 1.00 97.38 9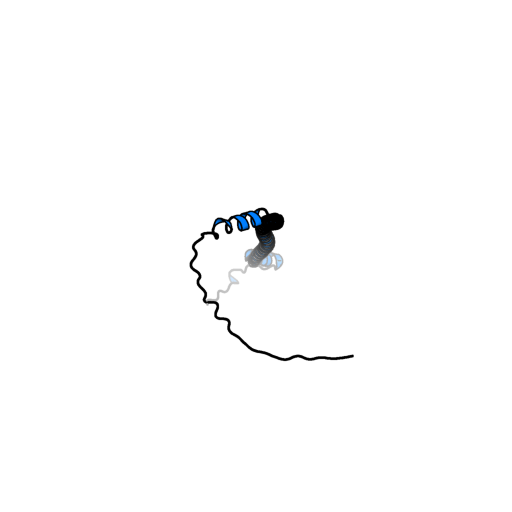9 ASP A N 1
ATOM 816 C CA . ASP A 1 99 ? -14.497 -2.220 15.799 1.00 97.38 99 ASP A CA 1
ATOM 817 C C . ASP A 1 99 ? -15.219 -3.322 16.589 1.00 97.38 99 ASP A C 1
ATOM 819 O O . ASP A 1 99 ? -16.141 -3.019 17.347 1.00 97.38 99 ASP A O 1
ATOM 823 N N . GLU A 1 100 ? -14.749 -4.569 16.512 1.00 97.62 100 GLU A N 1
ATOM 824 C CA 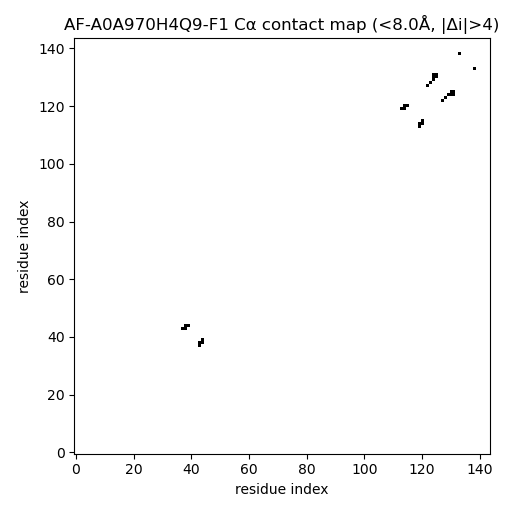. GLU A 1 100 ? -15.228 -5.678 17.344 1.00 97.62 100 GLU A CA 1
ATOM 825 C C . GLU A 1 100 ? -14.992 -5.405 18.835 1.00 97.62 100 GLU A C 1
ATOM 827 O O . GLU A 1 100 ? -15.934 -5.455 19.625 1.00 97.62 100 GLU A O 1
ATOM 832 N N . ILE A 1 101 ? -13.771 -5.016 19.218 1.00 97.19 101 ILE A N 1
ATOM 833 C CA . ILE A 1 101 ? -13.435 -4.683 20.612 1.00 97.19 101 ILE A CA 1
ATOM 834 C C . ILE A 1 101 ? -14.269 -3.496 21.110 1.00 97.19 101 ILE A C 1
ATOM 836 O O . ILE A 1 101 ? -14.744 -3.497 22.246 1.00 97.19 101 ILE A O 1
ATOM 840 N N . LYS A 1 102 ? -14.484 -2.471 20.279 1.00 97.06 102 LYS A N 1
ATOM 841 C CA . LYS A 1 102 ? -15.346 -1.334 20.640 1.00 97.06 102 LYS A CA 1
ATOM 842 C C . LYS A 1 102 ? -16.797 -1.756 20.839 1.00 97.06 102 LYS A C 1
ATOM 844 O O . LYS A 1 102 ? -17.433 -1.298 21.791 1.00 97.06 102 LYS A O 1
ATOM 849 N N . ALA A 1 103 ? -17.319 -2.604 19.957 1.00 96.94 103 ALA A N 1
ATOM 850 C CA . ALA A 1 103 ? -18.670 -3.133 20.077 1.00 96.94 103 ALA A CA 1
ATOM 851 C C . ALA A 1 103 ? -18.816 -3.984 21.346 1.00 96.94 103 ALA A C 1
ATOM 853 O O . ALA A 1 103 ? -19.800 -3.840 22.075 1.00 96.94 103 ALA A O 1
ATOM 854 N N . GLU A 1 104 ? -17.821 -4.817 21.655 1.00 96.69 104 GLU A N 1
ATOM 855 C CA . GLU A 1 104 ? -17.789 -5.601 22.886 1.00 96.69 104 GLU A CA 1
ATOM 856 C C . GLU A 1 104 ? -17.750 -4.703 24.124 1.00 96.69 104 GLU A C 1
ATOM 858 O O . GLU A 1 104 ? -18.547 -4.901 25.041 1.00 96.69 104 GLU A O 1
ATOM 863 N N . ASN A 1 105 ? -16.898 -3.675 24.129 1.00 97.12 105 ASN A N 1
ATOM 864 C CA . ASN A 1 105 ? -16.817 -2.731 25.237 1.00 97.12 105 ASN A CA 1
ATOM 865 C C . ASN A 1 105 ? -18.158 -2.011 25.461 1.00 97.12 105 ASN A C 1
ATOM 867 O O . ASN A 1 105 ? -18.690 -2.019 26.566 1.00 97.12 105 ASN A O 1
ATOM 871 N N . SER A 1 106 ? -18.784 -1.496 24.399 1.00 95.75 106 SER A N 1
ATOM 872 C CA . SER A 1 106 ? -20.108 -0.863 24.493 1.00 95.75 106 SER A CA 1
ATOM 873 C C . SER A 1 106 ? -21.189 -1.827 25.010 1.00 95.75 106 SER A C 1
ATOM 875 O O . SER A 1 106 ? -22.059 -1.448 25.805 1.00 95.75 106 SER A O 1
ATOM 877 N N . ARG A 1 107 ? -21.124 -3.106 24.616 1.00 95.31 107 ARG A N 1
ATOM 878 C CA . ARG A 1 107 ? -22.016 -4.148 25.142 1.00 95.31 107 ARG A CA 1
ATOM 879 C C . ARG A 1 107 ? -21.783 -4.382 26.634 1.00 95.31 107 ARG A C 1
ATOM 881 O O . ARG A 1 107 ? -22.754 -4.499 27.380 1.00 95.31 107 ARG A O 1
ATOM 888 N N . LEU A 1 108 ? -20.527 -4.461 27.068 1.00 94.69 108 LEU A N 1
ATOM 889 C CA . LEU A 1 108 ? -20.163 -4.623 28.476 1.00 94.69 108 LEU A CA 1
ATOM 890 C C . LEU A 1 108 ? -20.631 -3.429 29.310 1.00 94.69 108 LEU A C 1
ATOM 892 O O . LEU A 1 108 ? -21.284 -3.637 30.328 1.00 94.69 108 LEU A O 1
ATOM 896 N N . GLU A 1 109 ? -20.403 -2.201 28.846 1.00 92.94 109 GLU A N 1
ATOM 897 C CA . GLU A 1 109 ? -20.902 -0.979 29.490 1.00 92.94 109 GLU A CA 1
ATOM 898 C C . GLU A 1 109 ? -22.429 -1.002 29.636 1.00 92.94 109 GLU A C 1
ATOM 900 O O . GLU A 1 109 ? -22.964 -0.726 30.711 1.00 92.94 109 GLU A O 1
ATOM 905 N N . THR A 1 110 ? -23.143 -1.414 28.586 1.00 91.81 110 THR A N 1
ATOM 906 C CA . THR A 1 110 ? -24.605 -1.558 28.630 1.00 91.81 110 THR A CA 1
ATOM 907 C C . THR A 1 110 ? -25.041 -2.617 29.645 1.00 91.81 110 THR A C 1
ATOM 909 O O . THR A 1 110 ? -26.010 -2.411 30.374 1.00 91.81 110 THR A O 1
ATOM 912 N N . ASN A 1 111 ? -24.340 -3.749 29.717 1.00 88.38 111 ASN A N 1
ATOM 913 C CA . ASN A 1 111 ? -24.640 -4.809 30.679 1.00 88.38 111 ASN A CA 1
ATOM 914 C C . ASN A 1 111 ? -24.387 -4.360 32.122 1.00 88.38 111 ASN A C 1
ATOM 916 O O . ASN A 1 111 ? -25.221 -4.626 32.983 1.00 88.38 111 ASN A O 1
ATOM 920 N N . ILE A 1 112 ? -23.294 -3.635 32.374 1.00 87.38 112 ILE A N 1
ATOM 921 C CA . ILE A 1 112 ? -23.009 -3.028 33.681 1.00 87.38 112 ILE A CA 1
ATOM 922 C C . ILE A 1 112 ? -24.134 -2.058 34.052 1.00 87.38 112 ILE A C 1
ATOM 924 O O . ILE A 1 112 ? -24.678 -2.141 35.149 1.00 87.38 112 ILE A O 1
ATOM 928 N N . ALA A 1 113 ? -24.545 -1.186 33.128 1.00 85.00 113 ALA A N 1
ATOM 929 C CA . ALA A 1 113 ? -25.635 -0.245 33.368 1.00 85.00 113 ALA A CA 1
ATOM 930 C C . ALA A 1 113 ? -26.977 -0.942 33.655 1.00 85.00 113 ALA A C 1
ATOM 932 O O . ALA A 1 113 ? -27.747 -0.452 34.481 1.00 85.00 113 ALA A O 1
ATOM 933 N N . ARG A 1 114 ? -27.259 -2.086 33.013 1.00 80.31 114 ARG A N 1
ATOM 934 C CA . ARG A 1 114 ? -28.432 -2.920 33.335 1.00 80.31 114 ARG A CA 1
ATOM 935 C C . ARG A 1 114 ? -28.329 -3.524 34.730 1.00 80.31 114 ARG A C 1
ATOM 937 O O . ARG A 1 114 ? -29.213 -3.288 35.535 1.00 80.31 114 ARG A O 1
ATOM 944 N N . GLN A 1 115 ? -27.215 -4.170 35.066 1.00 76.81 115 GLN A N 1
ATOM 945 C CA . GLN A 1 115 ? -27.019 -4.755 36.399 1.00 76.81 115 GLN A CA 1
ATOM 946 C C . GLN A 1 115 ? -27.056 -3.707 37.521 1.00 76.81 115 GLN A C 1
ATOM 948 O O . GLN A 1 115 ? -27.532 -3.978 38.620 1.00 76.81 115 GLN A O 1
ATOM 953 N N . MET A 1 116 ? -26.583 -2.490 37.247 1.00 75.75 116 MET A N 1
ATOM 954 C CA . MET A 1 116 ? -26.677 -1.350 38.161 1.00 75.75 116 MET A CA 1
ATOM 955 C C . MET A 1 116 ? -28.043 -0.653 38.128 1.00 75.75 116 MET A C 1
ATOM 957 O O . MET A 1 116 ? -28.269 0.302 38.878 1.00 75.75 116 MET A O 1
ATOM 961 N N . ASN A 1 117 ? -28.966 -1.087 37.271 1.00 83.62 117 ASN A N 1
ATOM 962 C CA . ASN A 1 117 ? -30.289 -0.507 37.186 1.00 83.62 117 ASN A CA 1
ATOM 963 C C . ASN A 1 117 ? -31.052 -0.817 38.476 1.00 83.62 117 ASN A C 1
ATOM 965 O O . ASN A 1 117 ? -31.393 -1.961 38.774 1.00 83.62 117 ASN A O 1
ATOM 969 N N . LEU A 1 118 ? -31.365 0.240 39.226 1.00 77.56 118 LEU A N 1
ATOM 970 C CA . LEU A 1 118 ? -32.147 0.186 40.461 1.00 77.56 118 LEU A CA 1
ATOM 971 C C . LEU A 1 118 ? -33.461 -0.592 40.309 1.00 77.56 118 LEU A C 1
ATOM 973 O O . LEU A 1 118 ? -33.925 -1.173 41.286 1.00 77.56 118 LEU A O 1
ATOM 977 N N . ALA A 1 119 ? -34.063 -0.622 39.116 1.00 79.38 119 ALA A N 1
ATOM 978 C CA . ALA A 1 119 ? -35.266 -1.405 38.853 1.00 79.38 119 ALA A CA 1
ATOM 979 C C . ALA A 1 119 ? -34.996 -2.919 38.862 1.00 79.38 119 ALA A C 1
ATOM 981 O O . ALA A 1 119 ? -35.792 -3.667 39.425 1.00 79.38 119 ALA A O 1
ATOM 982 N N . GLU A 1 120 ? -33.873 -3.362 38.290 1.00 81.56 120 GLU A N 1
ATOM 983 C CA . GLU A 1 120 ? -33.457 -4.771 38.279 1.00 81.56 120 GLU A CA 1
ATOM 984 C C . GLU A 1 120 ? -33.040 -5.212 39.688 1.00 81.56 120 GLU A C 1
ATOM 986 O O . GLU A 1 120 ? -33.554 -6.204 40.204 1.00 81.56 120 GLU A O 1
ATOM 991 N N . ILE A 1 121 ? -32.240 -4.391 40.381 1.00 84.25 121 ILE A N 1
ATOM 992 C CA . ILE A 1 121 ? -31.877 -4.613 41.790 1.00 84.25 121 ILE A CA 1
ATOM 993 C C . ILE A 1 121 ? -33.132 -4.679 42.670 1.00 84.25 121 ILE A C 1
ATOM 995 O O . ILE A 1 121 ? -33.256 -5.568 43.510 1.00 84.25 121 ILE A O 1
ATOM 999 N N . SER A 1 122 ? -34.089 -3.762 42.481 1.00 82.56 122 SER A N 1
ATOM 1000 C CA . SER A 1 122 ? -35.339 -3.760 43.247 1.00 82.56 122 SER A CA 1
ATOM 1001 C C . SER A 1 122 ? -36.198 -4.987 42.954 1.00 82.56 122 SER A C 1
ATOM 1003 O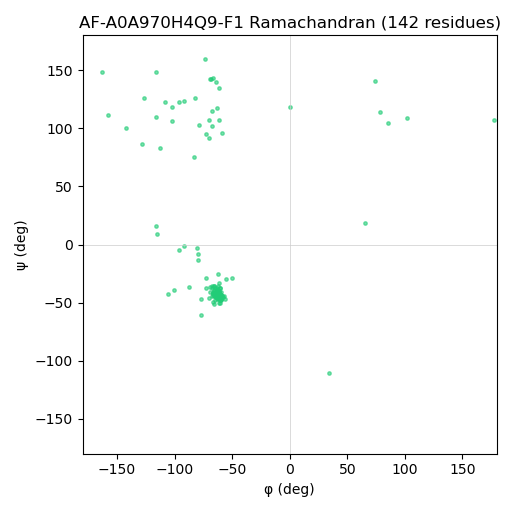 O . SER A 1 122 ? -36.870 -5.458 43.868 1.00 82.56 122 SER A O 1
ATOM 1005 N N . GLN A 1 123 ? -36.215 -5.489 41.717 1.00 86.25 123 GLN A N 1
ATOM 1006 C CA . GLN A 1 123 ? -36.940 -6.713 41.383 1.00 86.25 123 GLN A CA 1
ATOM 1007 C C . GLN A 1 123 ? -36.326 -7.932 42.062 1.00 86.25 123 GLN A C 1
ATOM 1009 O O . GLN A 1 123 ? -37.060 -8.663 42.719 1.00 86.25 123 GLN A O 1
ATOM 1014 N N . ILE A 1 124 ? -35.009 -8.126 41.965 1.00 87.12 124 ILE A N 1
ATOM 1015 C CA . ILE A 1 124 ? -34.315 -9.251 42.614 1.00 87.12 124 ILE A CA 1
ATOM 1016 C C . ILE A 1 124 ? -34.508 -9.177 44.134 1.00 87.12 124 ILE A C 1
ATOM 1018 O O . ILE A 1 124 ? -34.876 -10.162 44.773 1.00 87.12 124 ILE A O 1
ATOM 1022 N N . ALA A 1 125 ? -34.346 -7.984 44.715 1.00 88.06 125 ALA A N 1
ATOM 1023 C CA . ALA A 1 125 ? -34.550 -7.761 46.141 1.00 88.06 125 ALA A CA 1
ATOM 1024 C C . ALA A 1 125 ? -35.952 -8.189 46.595 1.00 88.06 125 ALA A C 1
ATOM 1026 O O . ALA A 1 125 ? -36.075 -8.895 47.590 1.00 88.06 125 ALA A O 1
ATOM 1027 N N . ILE A 1 126 ? -37.002 -7.795 45.871 1.00 91.38 126 ILE A N 1
ATOM 1028 C CA . ILE A 1 126 ? -38.385 -8.099 46.260 1.00 91.38 126 ILE A CA 1
ATOM 1029 C C . ILE A 1 126 ? -38.764 -9.551 45.945 1.00 91.38 126 ILE A C 1
ATOM 1031 O O . ILE A 1 126 ? -39.341 -10.228 46.794 1.00 91.38 126 ILE A O 1
ATOM 1035 N N . ASN A 1 127 ? -38.450 -10.029 44.741 1.00 92.00 127 ASN A N 1
ATOM 1036 C CA . ASN A 1 127 ? -38.975 -11.288 44.210 1.00 92.00 127 ASN A CA 1
ATOM 1037 C C . ASN A 1 127 ? -38.133 -12.507 44.601 1.00 92.00 127 ASN A C 1
ATOM 1039 O O . ASN A 1 127 ? -38.694 -13.573 44.835 1.00 92.00 127 ASN A O 1
ATOM 1043 N N . GLU A 1 128 ? -36.808 -12.366 44.669 1.00 92.50 128 GLU A N 1
ATOM 1044 C CA . GLU A 1 128 ? -35.899 -13.484 44.958 1.00 92.50 128 GLU A CA 1
ATOM 1045 C C . GLU A 1 128 ? -35.439 -13.483 46.415 1.00 92.50 128 GLU A C 1
ATOM 1047 O O . GLU A 1 128 ? -35.363 -14.534 47.047 1.00 92.50 128 GLU A O 1
ATOM 1052 N N . LEU A 1 129 ? -35.163 -12.300 46.971 1.00 92.38 129 LEU A N 1
ATOM 1053 C CA . LEU A 1 129 ? -34.660 -12.154 48.341 1.00 92.38 129 LEU A CA 1
ATOM 1054 C C . LEU A 1 129 ? -35.768 -11.863 49.366 1.00 92.38 129 LEU A C 1
ATOM 1056 O O . LEU A 1 129 ? -35.491 -11.791 50.563 1.00 92.38 129 LEU A O 1
ATOM 1060 N N . GLY A 1 130 ? -37.015 -11.684 48.917 1.00 89.62 130 GLY A N 1
ATOM 1061 C CA . GLY A 1 130 ? -38.166 -11.425 49.786 1.00 89.62 130 GLY A CA 1
ATOM 1062 C C . GLY A 1 130 ? -38.106 -10.089 50.535 1.00 89.62 130 GLY A C 1
ATOM 1063 O O . GLY A 1 130 ? -38.794 -9.912 51.541 1.00 89.62 130 GLY A O 1
ATOM 1064 N N . MET A 1 131 ? -37.277 -9.143 50.087 1.00 91.75 131 MET A N 1
ATOM 1065 C CA . MET A 1 131 ? -37.180 -7.821 50.696 1.00 91.75 131 MET A CA 1
ATOM 1066 C C . MET A 1 131 ? -38.455 -7.013 50.448 1.00 91.75 131 MET A C 1
A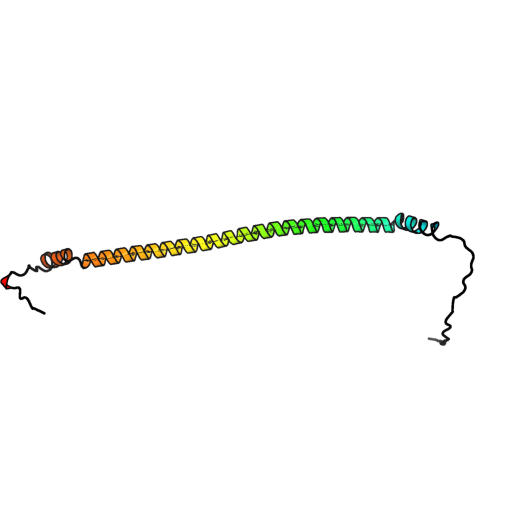TOM 1068 O O . MET A 1 131 ? -39.027 -7.009 49.362 1.00 91.75 131 MET A O 1
ATOM 1072 N N . GLN A 1 132 ? -38.866 -6.238 51.446 1.00 88.19 132 GLN A N 1
ATOM 1073 C CA . GLN A 1 132 ? -39.988 -5.313 51.333 1.00 88.19 132 GLN A CA 1
ATOM 1074 C C . GLN A 1 132 ? -39.499 -3.878 51.494 1.00 88.19 132 GLN A C 1
ATOM 1076 O O . GLN A 1 132 ? -38.542 -3.615 52.227 1.00 88.19 132 GLN A O 1
ATOM 1081 N N . LYS A 1 133 ? -40.155 -2.924 50.821 1.00 89.25 133 LYS A N 1
ATOM 1082 C CA . LYS A 1 133 ? -39.832 -1.513 51.045 1.00 89.25 133 LYS A CA 1
ATOM 1083 C C . LYS A 1 133 ? -40.103 -1.143 52.511 1.00 89.25 133 LYS A C 1
ATOM 1085 O O . LYS A 1 133 ? -41.164 -1.497 53.025 1.00 89.25 133 LYS A O 1
ATOM 1090 N N . PRO A 1 134 ? -39.183 -0.415 53.167 1.00 89.12 134 PRO A N 1
ATOM 1091 C CA . PRO A 1 134 ? -39.361 -0.006 54.551 1.00 89.12 134 PRO A CA 1
ATOM 1092 C C . PRO A 1 134 ? -40.560 0.934 54.679 1.00 89.12 134 PRO A C 1
ATOM 1094 O O . PRO A 1 134 ? -40.774 1.817 53.843 1.00 89.12 134 PRO A O 1
ATOM 1097 N N . GLN A 1 135 ? -41.332 0.753 55.745 1.00 91.38 135 GLN A N 1
ATOM 1098 C CA . GLN A 1 135 ? -42.431 1.651 56.078 1.00 91.38 135 GLN A CA 1
ATOM 1099 C C . GLN A 1 135 ? -41.899 2.977 56.623 1.00 91.38 135 GLN A C 1
ATOM 1101 O O . GLN A 1 135 ? -40.773 3.059 57.114 1.00 91.38 135 GLN A O 1
ATOM 1106 N N . SER A 1 136 ? -42.713 4.033 56.574 1.00 87.19 136 SER A N 1
ATOM 1107 C CA . SER A 1 136 ? -42.281 5.395 56.920 1.00 87.19 136 SER A CA 1
ATOM 1108 C C . SER A 1 136 ? -41.670 5.526 58.322 1.00 87.19 136 SER A C 1
ATOM 1110 O O . SER A 1 136 ? -40.787 6.355 58.513 1.00 87.19 136 SER A O 1
ATOM 1112 N N . TYR A 1 137 ? -42.089 4.693 59.283 1.00 89.56 137 TYR A N 1
ATOM 1113 C CA . TYR A 1 137 ? -41.553 4.681 60.650 1.00 89.56 137 TYR A CA 1
ATOM 1114 C C . TYR A 1 137 ? -40.206 3.950 60.796 1.00 89.56 137 TYR A C 1
ATOM 1116 O O . TYR A 1 137 ? -39.555 4.073 61.827 1.00 89.56 137 TYR A O 1
ATOM 1124 N N . GLN A 1 138 ? -39.778 3.186 59.786 1.00 88.44 138 GLN A N 1
ATOM 1125 C CA . GLN A 1 138 ? -38.508 2.446 59.776 1.00 88.44 138 GLN A CA 1
ATOM 1126 C C . GLN A 1 138 ? -37.362 3.257 59.146 1.00 88.44 138 GLN A C 1
ATOM 1128 O O . GLN A 1 138 ? -36.237 2.771 59.060 1.00 88.44 138 GLN A O 1
ATOM 1133 N N . ILE A 1 139 ? -37.633 4.482 58.679 1.00 89.75 139 ILE A N 1
ATOM 1134 C CA . ILE A 1 139 ? -36.668 5.328 57.968 1.00 89.75 139 ILE A CA 1
ATOM 1135 C C . ILE A 1 139 ? -36.125 6.401 58.917 1.00 89.75 139 ILE A C 1
ATOM 1137 O O . ILE A 1 139 ? -36.862 7.282 59.357 1.00 89.75 139 ILE A O 1
ATOM 1141 N N . VAL A 1 140 ? -34.813 6.379 59.167 1.00 89.62 140 VAL A N 1
ATOM 1142 C CA . VAL A 1 140 ? -34.103 7.415 59.935 1.00 89.62 140 VAL A CA 1
ATOM 1143 C C . VAL A 1 140 ? -33.238 8.240 58.983 1.00 89.62 140 VAL A C 1
ATOM 1145 O O . VAL A 1 140 ? -32.394 7.696 58.275 1.00 89.62 140 VAL A O 1
ATOM 1148 N N . ARG A 1 141 ? -33.448 9.563 58.943 1.00 87.38 141 ARG A N 1
ATOM 1149 C CA . ARG A 1 141 ? -32.636 10.483 58.129 1.00 87.38 141 ARG A CA 1
ATOM 1150 C C . ARG A 1 141 ? -31.473 11.030 58.947 1.00 87.38 141 ARG A C 1
ATOM 1152 O O . ARG A 1 141 ? -31.693 11.669 59.972 1.00 87.38 141 ARG A O 1
ATOM 1159 N N . ILE A 1 142 ? -30.258 10.831 58.452 1.00 85.50 142 ILE A N 1
ATOM 1160 C CA . ILE A 1 142 ? -29.037 11.401 59.022 1.00 85.50 142 ILE A CA 1
ATOM 1161 C C . ILE A 1 142 ? -28.733 12.683 58.239 1.00 85.50 142 ILE A C 1
ATOM 1163 O O . ILE A 1 142 ? -28.646 12.643 57.012 1.00 85.50 142 ILE A O 1
ATOM 1167 N N . LYS A 1 1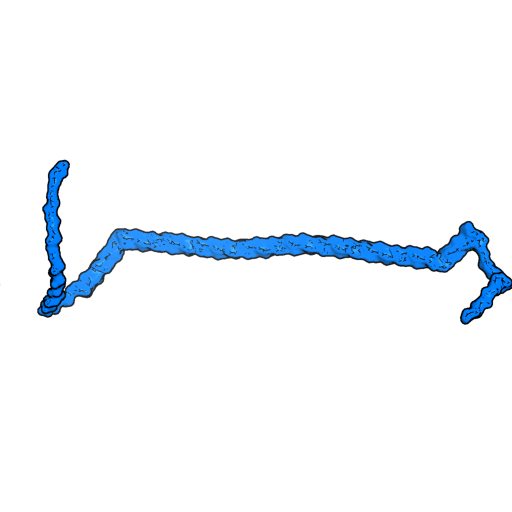43 ? -28.635 13.827 58.925 1.00 77.00 143 LYS A N 1
ATOM 1168 C CA . LYS A 1 143 ? -28.120 15.065 58.324 1.00 77.00 143 LYS A CA 1
ATOM 1169 C C . LYS A 1 143 ? -26.596 15.012 58.366 1.00 77.00 143 LYS A C 1
ATOM 1171 O O . LYS A 1 143 ? -26.040 14.799 59.441 1.00 77.00 143 LYS A O 1
ATOM 1176 N N . VAL A 1 144 ? -25.977 15.203 57.206 1.00 67.69 144 VAL A N 1
ATOM 1177 C CA . VAL A 1 144 ? -24.535 15.431 57.048 1.00 67.69 144 VAL A CA 1
ATOM 1178 C C . VAL A 1 144 ? -24.321 16.913 56.792 1.00 67.69 144 VAL A C 1
ATOM 1180 O O . VAL A 1 144 ? -25.168 17.487 56.066 1.00 67.69 144 VAL A O 1
#

Radius of gyration: 54.59 Å; Cα contacts (8 Å, |Δi|>4): 16; chains: 1; bounding box: 125×48×120 Å

pLDDT: mean 78.07, std 19.33, range [35.31, 97.62]

Sequence (144 aa):
MKSAGARKLHTEDYDYNYAYDYGYDINYDFEEEYEERIEQSPEFAVLRELKIKRNNAKVKANLVVKVSIILILGLIIAFRYASITELGYKINTMQNQLDEIKAENSRLETNIARQMNLAEISQIAINELGMQKPQSYQIVRIKV

Secondary structure (DSSP, 8-state):
--------------------------SSHHHHHHHHHHHTSHHHHHHHHHHHHHHHHHHHHHHHHHHHHHHHHHHHHHHHHHHHHHHHHHHHHHHHHHHHHHHHHHHHHHHHHHHT-HHHHHHHHHHTS---PPPGGG--PPP-

Foldseek 3Di:
DDDDDDDDDDDDDDPPDDDDDDDDPPCVVVVVVVVVVCCPDPVVVVVVVVVVVVVVVVVVVVVVVVVVVVVVVVVVVVVVVVVVVVVVVVVVVVVVVVVVVVVVVVVVVVVVCVVVPPVVVVCCCCPVVVDDDDDPVRDDDDDD

Mean predicted aligned error: 18.54 Å